Protein AF-A0A9P0YIF4-F1 (afdb_monomer_lite)

Radius of gyration: 17.79 Å; chains: 1; bounding box: 38×38×48 Å

Structure (mmCIF, N/CA/C/O backbone):
data_AF-A0A9P0YIF4-F1
#
_entry.id   AF-A0A9P0YIF4-F1
#
loop_
_atom_site.group_PDB
_atom_site.id
_atom_site.type_symbol
_atom_site.label_atom_id
_atom_site.label_alt_id
_atom_site.label_comp_id
_atom_site.label_asym_id
_atom_site.label_entity_id
_atom_site.label_seq_id
_atom_site.pdbx_PDB_ins_code
_atom_site.Cartn_x
_atom_site.Cartn_y
_atom_site.Cartn_z
_atom_site.occupancy
_atom_site.B_iso_or_equiv
_atom_site.auth_seq_id
_atom_site.auth_comp_id
_atom_site.auth_asym_id
_atom_site.auth_atom_id
_atom_site.pdbx_PDB_model_num
ATOM 1 N N . MET A 1 1 ? 0.695 -8.459 -11.689 1.00 65.44 1 MET A N 1
ATOM 2 C CA . MET A 1 1 ? 0.126 -9.365 -10.667 1.00 65.44 1 MET A CA 1
ATOM 3 C C . MET A 1 1 ? 1.164 -9.887 -9.681 1.00 65.44 1 MET A C 1
ATOM 5 O O . MET A 1 1 ? 1.145 -9.420 -8.553 1.00 65.44 1 MET A O 1
ATOM 9 N N . LEU A 1 2 ? 2.102 -10.768 -10.066 1.00 83.00 2 LEU A N 1
ATOM 10 C CA . LEU A 1 2 ? 3.060 -11.378 -9.119 1.00 83.00 2 LEU A CA 1
ATOM 11 C C . LEU A 1 2 ? 3.872 -10.346 -8.312 1.00 83.00 2 LEU A C 1
ATOM 13 O O . LEU A 1 2 ? 3.815 -10.354 -7.087 1.00 83.00 2 LEU A O 1
ATOM 17 N N . LEU A 1 3 ? 4.559 -9.416 -8.987 1.00 88.25 3 LEU A N 1
ATOM 18 C CA . LEU A 1 3 ? 5.366 -8.374 -8.331 1.00 88.25 3 LEU A CA 1
ATOM 19 C C . LEU A 1 3 ? 4.529 -7.483 -7.401 1.00 88.25 3 LEU A C 1
ATOM 21 O O . LEU A 1 3 ? 4.950 -7.163 -6.295 1.00 88.25 3 LEU A O 1
ATOM 25 N N . TYR A 1 4 ? 3.314 -7.129 -7.824 1.00 87.06 4 TYR A N 1
ATOM 26 C CA . TYR A 1 4 ? 2.389 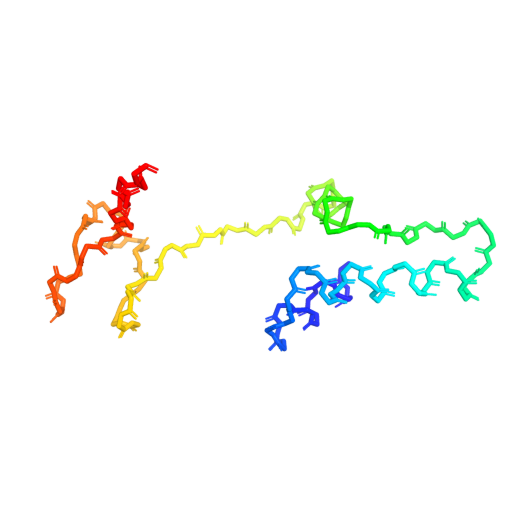-6.328 -7.020 1.00 87.06 4 TYR A CA 1
ATOM 27 C C . TYR A 1 4 ? 1.937 -7.072 -5.752 1.00 87.06 4 TYR A C 1
ATOM 29 O O . TYR A 1 4 ? 1.852 -6.487 -4.673 1.00 87.06 4 TYR A O 1
ATOM 37 N N . ASN A 1 5 ? 1.715 -8.384 -5.859 1.00 85.69 5 ASN A N 1
ATOM 38 C CA . ASN A 1 5 ? 1.379 -9.232 -4.718 1.00 85.69 5 ASN A CA 1
ATOM 39 C C . ASN A 1 5 ? 2.565 -9.389 -3.757 1.00 85.69 5 ASN A C 1
ATOM 41 O O . ASN A 1 5 ? 2.369 -9.336 -2.546 1.00 85.69 5 ASN A O 1
ATOM 45 N N . ILE A 1 6 ? 3.788 -9.541 -4.279 1.00 90.12 6 ILE A N 1
ATOM 46 C CA . ILE A 1 6 ? 5.027 -9.580 -3.481 1.00 90.12 6 ILE A CA 1
ATOM 47 C C . ILE A 1 6 ? 5.176 -8.276 -2.694 1.00 90.12 6 ILE A C 1
ATOM 49 O O . ILE A 1 6 ? 5.362 -8.319 -1.480 1.00 90.12 6 ILE A O 1
ATOM 53 N N . LYS A 1 7 ? 4.990 -7.124 -3.353 1.00 89.94 7 LYS A N 1
ATOM 54 C CA . LYS A 1 7 ? 5.012 -5.813 -2.692 1.00 89.94 7 LYS A CA 1
ATOM 55 C C . LYS A 1 7 ? 4.080 -5.778 -1.478 1.00 89.94 7 LYS A C 1
ATOM 57 O O . LYS A 1 7 ? 4.499 -5.362 -0.403 1.00 89.94 7 LYS A O 1
ATOM 62 N N . GLY A 1 8 ? 2.828 -6.208 -1.654 1.00 87.38 8 GLY A N 1
ATOM 63 C CA . GLY A 1 8 ? 1.839 -6.245 -0.576 1.00 87.38 8 GLY A CA 1
ATOM 64 C C . GLY A 1 8 ? 2.228 -7.202 0.552 1.00 87.38 8 GLY A C 1
ATOM 65 O O . GLY A 1 8 ? 2.221 -6.806 1.713 1.00 87.38 8 GLY A O 1
ATOM 66 N N . LYS A 1 9 ? 2.625 -8.435 0.212 1.00 88.94 9 LYS A N 1
ATOM 67 C CA . LYS A 1 9 ? 3.003 -9.474 1.186 1.00 88.94 9 LYS A CA 1
ATOM 68 C C . LYS A 1 9 ? 4.224 -9.111 2.028 1.00 88.94 9 LYS A C 1
ATOM 70 O O . LYS A 1 9 ? 4.286 -9.498 3.187 1.00 88.94 9 LYS A O 1
ATOM 75 N N . HIS A 1 10 ? 5.179 -8.387 1.451 1.00 90.75 10 HIS A N 1
ATOM 76 C CA . HIS A 1 10 ? 6.434 -8.033 2.117 1.00 90.75 10 HIS A CA 1
ATOM 77 C C . HIS A 1 10 ? 6.483 -6.576 2.592 1.00 90.75 10 HIS A C 1
ATOM 79 O O . HIS A 1 10 ? 7.544 -6.100 2.985 1.00 90.75 10 HIS A O 1
ATOM 85 N N . GLY A 1 11 ? 5.356 -5.856 2.553 1.00 88.44 11 GLY A N 1
ATOM 86 C CA . GLY A 1 11 ? 5.260 -4.501 3.103 1.00 88.44 11 GLY A CA 1
ATOM 87 C C . GLY A 1 11 ? 6.151 -3.474 2.401 1.00 88.44 11 GLY A C 1
ATOM 88 O O . GLY A 1 11 ? 6.575 -2.498 3.014 1.00 88.44 11 GLY A O 1
ATOM 89 N N . TRP A 1 12 ? 6.462 -3.677 1.122 1.00 92.50 12 TRP A N 1
ATOM 90 C CA . TRP A 1 12 ? 7.341 -2.764 0.402 1.00 92.50 12 TRP A CA 1
ATOM 91 C C . TRP A 1 12 ? 6.696 -1.390 0.218 1.00 92.50 12 TRP A C 1
ATOM 93 O O . TRP A 1 12 ? 5.522 -1.270 -0.172 1.00 92.50 12 TRP A O 1
ATOM 103 N N . SER A 1 13 ? 7.498 -0.348 0.442 1.00 92.62 13 SER A N 1
ATOM 104 C CA . SER A 1 13 ? 7.082 1.033 0.218 1.00 92.62 13 SER A CA 1
ATOM 105 C C . SER A 1 13 ? 6.758 1.275 -1.260 1.00 92.62 13 SER A C 1
ATOM 107 O O . SER A 1 13 ? 7.322 0.644 -2.158 1.00 92.62 13 SER A O 1
ATOM 109 N N . ASP A 1 14 ? 5.829 2.196 -1.531 1.00 90.94 14 ASP A N 1
ATOM 110 C CA . ASP A 1 14 ? 5.473 2.567 -2.909 1.00 90.94 14 ASP A CA 1
ATOM 111 C C . ASP A 1 14 ? 6.696 3.133 -3.661 1.00 90.94 14 ASP A C 1
ATOM 113 O O . ASP A 1 14 ? 6.879 2.832 -4.841 1.00 90.94 14 ASP A O 1
ATOM 117 N N . GLN A 1 15 ? 7.570 3.876 -2.970 1.00 93.44 15 GLN A N 1
ATOM 118 C CA . GLN A 1 15 ? 8.814 4.412 -3.533 1.00 93.44 15 GLN A CA 1
ATOM 119 C C . GLN A 1 15 ? 9.816 3.302 -3.872 1.00 93.44 15 GLN A C 1
ATOM 121 O O . GLN A 1 15 ? 10.312 3.252 -4.994 1.00 93.44 15 GLN A O 1
ATOM 126 N N . GLY A 1 16 ? 10.075 2.379 -2.938 1.00 94.19 16 GLY A N 1
ATOM 127 C CA . GLY A 1 16 ? 11.020 1.283 -3.159 1.00 94.19 16 GLY A CA 1
ATOM 128 C C . GLY A 1 16 ? 10.572 0.348 -4.282 1.00 94.19 16 GLY A C 1
ATOM 129 O O . GLY A 1 16 ? 11.376 -0.053 -5.119 1.00 94.19 16 GLY A O 1
ATOM 130 N N . PHE A 1 17 ? 9.272 0.058 -4.364 1.00 93.38 17 PHE A N 1
ATOM 131 C CA . PHE A 1 17 ? 8.744 -0.741 -5.467 1.00 93.38 17 PHE A CA 1
ATOM 132 C C . PHE A 1 17 ? 8.810 -0.015 -6.813 1.00 93.38 17 PHE A C 1
ATOM 134 O O . PHE A 1 17 ? 9.077 -0.657 -7.821 1.00 93.38 17 PHE A O 1
ATOM 141 N N . THR A 1 18 ? 8.600 1.304 -6.841 1.00 94.06 18 THR A N 1
ATOM 142 C CA . THR A 1 18 ? 8.753 2.095 -8.074 1.00 94.06 18 THR A CA 1
ATOM 143 C C . THR A 1 18 ? 10.195 2.039 -8.581 1.00 94.06 18 THR A C 1
ATOM 145 O O . THR A 1 18 ? 10.406 1.699 -9.739 1.00 94.06 18 THR A O 1
ATOM 148 N N . ALA A 1 19 ? 11.185 2.225 -7.703 1.00 94.56 19 ALA A N 1
ATOM 149 C CA . ALA A 1 19 ? 12.596 2.099 -8.077 1.00 94.56 19 ALA A CA 1
ATOM 150 C C . ALA A 1 19 ? 12.942 0.698 -8.626 1.00 94.56 19 ALA A C 1
ATOM 152 O O . ALA A 1 19 ? 13.692 0.570 -9.592 1.00 94.56 19 ALA A O 1
ATOM 153 N N . LEU A 1 20 ? 12.363 -0.367 -8.054 1.00 93.75 20 LEU A N 1
ATOM 154 C CA . LEU A 1 20 ? 12.527 -1.720 -8.594 1.00 93.75 20 LEU A CA 1
ATOM 155 C C . LEU A 1 20 ? 11.917 -1.860 -9.994 1.00 93.75 20 LEU A C 1
ATOM 157 O O . LEU A 1 20 ? 12.530 -2.470 -10.867 1.00 93.75 20 LEU A O 1
ATOM 161 N N . LEU A 1 21 ? 10.705 -1.344 -10.202 1.00 93.75 21 LEU A N 1
ATOM 162 C CA . LEU A 1 21 ? 10.028 -1.400 -11.497 1.00 93.75 21 LEU A CA 1
ATOM 163 C C . LEU A 1 21 ? 10.833 -0.685 -12.590 1.00 93.75 21 LEU A C 1
ATOM 165 O O . LEU A 1 21 ? 10.981 -1.219 -13.688 1.00 93.75 21 LEU A O 1
ATOM 169 N N . GLU A 1 22 ? 11.409 0.473 -12.271 1.00 93.62 22 GLU A N 1
ATOM 170 C CA . GLU A 1 22 ? 12.313 1.206 -13.162 1.00 93.62 22 GLU A CA 1
ATOM 171 C C . GLU A 1 22 ? 13.574 0.394 -13.484 1.00 93.62 22 GLU A C 1
ATOM 173 O O . GLU A 1 22 ? 13.932 0.246 -14.653 1.00 93.62 22 GLU A O 1
ATOM 178 N N . ALA A 1 23 ? 14.215 -0.200 -12.471 1.00 94.31 23 ALA A N 1
ATOM 179 C CA . ALA A 1 23 ? 15.387 -1.051 -12.674 1.00 94.31 23 ALA A CA 1
ATOM 180 C C . ALA A 1 23 ? 15.071 -2.259 -13.572 1.00 94.31 23 ALA A C 1
ATOM 182 O O . ALA A 1 23 ? 15.807 -2.540 -14.517 1.00 94.31 23 ALA A O 1
ATOM 183 N N . LEU A 1 24 ? 13.947 -2.942 -13.331 1.00 93.31 24 LEU A N 1
ATOM 184 C CA . LEU A 1 24 ? 13.500 -4.064 -14.160 1.00 93.31 24 LEU A 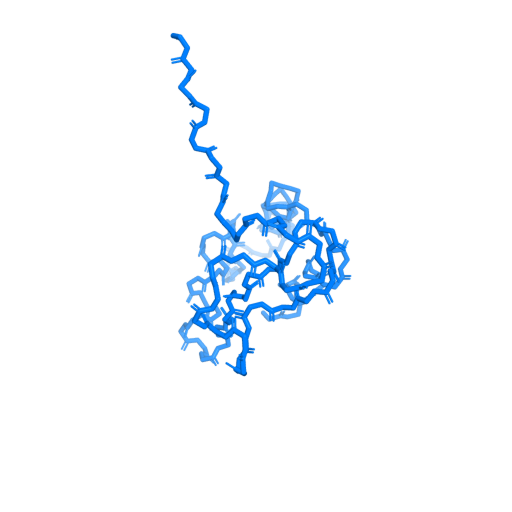CA 1
ATOM 185 C C . LEU A 1 24 ? 13.198 -3.625 -15.595 1.00 93.31 24 LEU A C 1
ATOM 187 O O . LEU A 1 24 ? 13.591 -4.317 -16.531 1.00 93.31 24 LEU A O 1
ATOM 191 N N . SER A 1 25 ? 12.561 -2.467 -15.778 1.00 92.00 25 SER A N 1
ATOM 192 C CA . SER A 1 25 ? 12.294 -1.916 -17.109 1.00 92.00 25 SER A CA 1
ATOM 193 C C . SER A 1 25 ? 13.572 -1.652 -17.909 1.00 92.00 25 SER A C 1
ATOM 195 O O . SER A 1 25 ? 13.502 -1.698 -19.134 1.00 92.00 25 SER A O 1
ATOM 197 N N . ASN A 1 26 ? 14.692 -1.349 -17.246 1.00 91.56 26 ASN A N 1
ATOM 198 C CA . ASN A 1 26 ? 15.978 -1.090 -17.899 1.00 91.56 26 ASN A CA 1
ATOM 199 C C . ASN A 1 26 ? 16.761 -2.373 -18.219 1.00 91.56 26 ASN A C 1
ATOM 201 O O . ASN A 1 26 ? 17.574 -2.374 -19.137 1.00 91.56 26 ASN A O 1
ATOM 205 N N . ILE A 1 27 ? 16.551 -3.448 -17.451 1.00 95.19 27 ILE A N 1
ATOM 206 C CA . ILE A 1 27 ? 17.240 -4.737 -17.645 1.00 95.19 27 ILE A CA 1
ATOM 207 C C . ILE A 1 27 ? 16.531 -5.590 -18.707 1.00 95.19 27 ILE A C 1
ATOM 209 O O . ILE A 1 27 ? 17.168 -6.382 -19.401 1.00 95.19 27 ILE A O 1
ATOM 213 N N . LEU A 1 28 ? 15.209 -5.461 -18.820 1.00 94.00 28 LEU A N 1
ATOM 214 C CA . LEU A 1 28 ? 14.408 -6.198 -19.793 1.00 94.00 28 LEU A CA 1
ATOM 215 C C . LEU A 1 28 ? 14.543 -5.624 -21.219 1.00 94.00 28 LEU A C 1
ATOM 217 O O . LEU A 1 28 ? 14.925 -4.465 -21.384 1.00 94.00 28 LEU A O 1
ATOM 221 N N . PRO A 1 29 ? 14.189 -6.406 -22.260 1.00 95.44 29 PRO A N 1
ATOM 222 C CA . PRO A 1 29 ? 14.160 -5.936 -23.647 1.00 95.44 29 PRO A CA 1
ATOM 223 C C . PRO A 1 29 ? 13.339 -4.653 -23.827 1.00 95.44 29 PRO A C 1
ATOM 225 O O . PRO A 1 29 ? 12.366 -4.433 -23.109 1.00 95.44 29 PRO A O 1
ATOM 228 N N . ALA A 1 30 ? 13.705 -3.809 -24.795 1.00 88.44 30 ALA A N 1
ATOM 229 C CA . ALA A 1 30 ? 13.100 -2.484 -24.983 1.00 88.44 30 ALA A CA 1
ATOM 230 C C . ALA A 1 30 ? 11.578 -2.502 -25.242 1.00 88.44 30 ALA A C 1
ATOM 232 O O . ALA A 1 30 ? 10.899 -1.513 -24.978 1.00 88.44 30 ALA A O 1
ATOM 233 N N . ASP A 1 31 ? 11.042 -3.620 -25.726 1.00 89.81 31 ASP A N 1
ATOM 234 C CA . ASP A 1 31 ? 9.629 -3.862 -26.028 1.00 89.81 31 ASP A CA 1
ATOM 235 C C . ASP A 1 31 ? 8.840 -4.482 -24.855 1.00 89.81 31 ASP A C 1
ATOM 237 O O . ASP A 1 31 ? 7.727 -4.985 -25.030 1.00 89.81 31 ASP A O 1
ATOM 241 N N . ASN A 1 32 ? 9.388 -4.448 -23.636 1.00 90.31 32 ASN A N 1
ATOM 242 C CA . ASN A 1 32 ? 8.698 -4.963 -22.458 1.00 90.31 32 ASN A CA 1
ATOM 243 C C . ASN A 1 32 ? 7.496 -4.092 -22.035 1.00 90.31 32 ASN A C 1
ATOM 245 O O . ASN A 1 32 ? 7.491 -2.872 -22.171 1.00 90.31 32 ASN A O 1
ATOM 249 N N . ASN A 1 33 ? 6.485 -4.737 -21.446 1.00 87.81 33 ASN A N 1
ATOM 250 C CA . ASN A 1 33 ? 5.257 -4.095 -20.956 1.00 87.81 33 ASN A CA 1
ATOM 251 C C . ASN A 1 33 ? 5.219 -3.975 -19.422 1.00 87.81 33 ASN A C 1
ATOM 253 O O . ASN A 1 33 ? 4.139 -3.989 -18.820 1.00 87.81 33 ASN A O 1
ATOM 257 N N . ILE A 1 34 ? 6.381 -3.933 -18.756 1.00 91.12 34 ILE A N 1
ATOM 258 C CA . ILE A 1 34 ? 6.404 -3.738 -17.306 1.00 91.12 34 ILE A CA 1
ATOM 259 C C . ILE A 1 34 ? 5.993 -2.292 -16.982 1.00 91.12 34 ILE A C 1
ATOM 261 O O . ILE A 1 34 ? 6.479 -1.355 -17.616 1.00 91.12 34 ILE A O 1
ATOM 265 N N . PRO A 1 35 ? 5.108 -2.083 -15.990 1.00 91.50 35 PRO A N 1
ATOM 266 C CA . PRO A 1 35 ? 4.823 -0.741 -15.503 1.00 91.50 35 PRO A CA 1
ATOM 267 C C . PRO A 1 35 ? 6.085 -0.152 -14.879 1.00 91.50 35 PRO A C 1
ATOM 269 O O . PRO A 1 35 ? 6.765 -0.845 -14.129 1.00 91.50 35 PRO A O 1
ATOM 272 N N . LYS A 1 36 ? 6.357 1.128 -15.123 1.00 90.31 36 LYS A N 1
ATOM 273 C CA . LYS A 1 36 ? 7.502 1.843 -14.539 1.00 90.31 36 LYS A CA 1
ATOM 274 C C . LYS A 1 36 ? 7.145 2.493 -13.211 1.00 90.31 36 LYS A C 1
ATOM 276 O O . LYS A 1 36 ? 8.013 2.752 -12.392 1.00 90.31 36 LYS A O 1
ATOM 281 N N . THR A 1 37 ? 5.854 2.721 -12.967 1.00 89.69 37 THR A N 1
ATOM 282 C CA . THR A 1 37 ? 5.377 3.370 -11.741 1.00 89.69 37 THR A CA 1
ATOM 283 C C . THR A 1 37 ? 4.345 2.540 -10.987 1.00 89.69 37 THR A C 1
ATOM 285 O O . THR A 1 37 ? 3.613 1.719 -11.546 1.00 89.69 37 THR A O 1
ATOM 288 N N . MET A 1 38 ? 4.206 2.825 -9.689 1.00 89.38 38 MET A N 1
ATOM 289 C CA . MET A 1 38 ? 3.114 2.285 -8.872 1.00 89.38 38 MET A CA 1
ATOM 290 C C . MET A 1 38 ? 1.719 2.640 -9.400 1.00 89.38 38 MET A C 1
ATOM 292 O O . MET A 1 38 ? 0.774 1.872 -9.208 1.00 89.38 38 MET A O 1
ATOM 296 N N . TYR A 1 39 ? 1.572 3.803 -10.035 1.00 88.81 39 TYR A N 1
ATOM 297 C CA . TYR A 1 39 ? 0.306 4.231 -10.620 1.00 88.81 39 TYR A CA 1
ATOM 298 C C . TYR A 1 39 ? -0.061 3.374 -11.836 1.00 88.81 39 TYR A C 1
ATOM 300 O O . TYR A 1 39 ? -1.167 2.834 -11.896 1.00 88.81 39 TYR A O 1
ATOM 308 N N . GLU A 1 40 ? 0.880 3.182 -12.761 1.00 90.56 40 GLU A N 1
ATOM 309 C CA . GLU A 1 40 ? 0.697 2.307 -13.924 1.00 90.56 40 GLU A CA 1
ATOM 310 C C . GLU A 1 40 ? 0.418 0.868 -13.496 1.00 90.56 40 GLU A C 1
ATOM 312 O O . GLU A 1 40 ? -0.528 0.252 -13.988 1.00 90.56 40 GLU A O 1
ATOM 317 N N . ALA A 1 41 ? 1.167 0.360 -12.512 1.00 90.12 41 ALA A N 1
ATOM 318 C CA . ALA A 1 41 ? 0.933 -0.965 -11.954 1.00 90.12 41 ALA A CA 1
ATOM 319 C C . ALA A 1 41 ? -0.503 -1.100 -11.417 1.00 90.12 41 ALA A C 1
ATOM 321 O O . ALA A 1 41 ? -1.196 -2.057 -11.759 1.00 90.12 41 ALA A O 1
ATOM 322 N N . LYS A 1 42 ? -0.996 -0.118 -10.645 1.00 88.19 42 LYS A N 1
ATOM 323 C CA . LYS A 1 42 ? -2.390 -0.088 -10.159 1.00 88.19 42 LYS A CA 1
ATOM 324 C C . LYS A 1 42 ? -3.407 -0.023 -11.303 1.00 88.19 42 LYS A C 1
ATOM 326 O O . LYS A 1 42 ? -4.426 -0.708 -11.240 1.00 88.19 42 LYS A O 1
ATOM 331 N N . LYS A 1 43 ? -3.142 0.766 -12.350 1.00 89.31 43 LYS A N 1
ATOM 332 C CA . LYS A 1 43 ? -4.018 0.869 -13.528 1.00 89.31 43 LYS A CA 1
ATOM 333 C C . LYS A 1 43 ? -4.142 -0.476 -14.243 1.00 89.31 43 LYS A C 1
ATOM 335 O O . LYS A 1 43 ? -5.258 -0.889 -14.543 1.00 89.31 43 LYS A O 1
ATOM 340 N N . ILE A 1 44 ? -3.027 -1.179 -14.446 1.00 89.69 44 ILE A N 1
ATOM 341 C CA . ILE A 1 44 ? -3.012 -2.522 -15.044 1.00 89.69 44 ILE A CA 1
ATOM 342 C C . ILE A 1 44 ? -3.795 -3.506 -14.170 1.00 89.69 44 ILE A C 1
ATOM 344 O O . ILE A 1 44 ? -4.644 -4.228 -14.683 1.00 89.69 44 ILE A O 1
ATOM 348 N N . MET A 1 45 ? -3.573 -3.504 -12.850 1.00 88.62 45 MET A N 1
ATOM 349 C CA . MET A 1 45 ? -4.327 -4.363 -11.927 1.00 88.62 45 MET A CA 1
ATOM 350 C C . MET A 1 45 ? -5.838 -4.117 -12.039 1.00 88.62 45 MET A C 1
ATOM 352 O O . MET A 1 45 ? -6.599 -5.072 -12.137 1.00 88.62 45 MET A O 1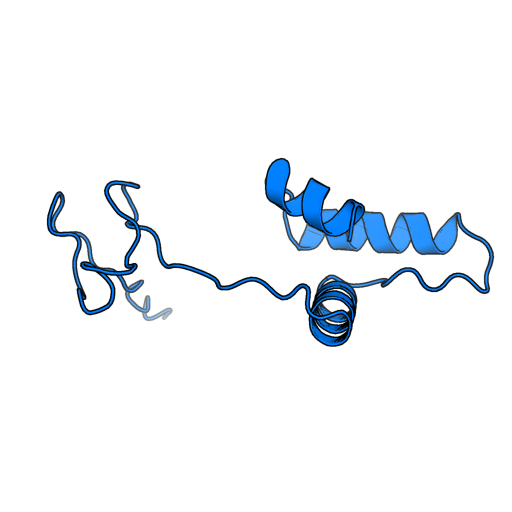
ATOM 356 N N . LYS A 1 46 ? -6.268 -2.850 -12.127 1.00 88.44 46 LYS A N 1
ATOM 357 C CA . LYS A 1 46 ? -7.680 -2.492 -12.318 1.00 88.44 46 LYS A CA 1
ATOM 358 C C . LYS A 1 46 ? -8.243 -2.989 -13.654 1.00 88.44 46 LYS A C 1
ATOM 360 O O . LYS A 1 46 ? -9.325 -3.564 -13.666 1.00 88.44 46 LYS A O 1
ATOM 365 N N . VAL A 1 47 ? -7.525 -2.787 -14.764 1.00 89.38 47 VAL A N 1
ATOM 366 C CA . VAL A 1 47 ? -7.949 -3.257 -16.102 1.00 89.38 47 VAL A CA 1
ATOM 367 C C . VAL A 1 47 ? -8.109 -4.775 -16.133 1.00 89.38 47 VAL A C 1
ATOM 369 O O . VAL A 1 47 ? -9.024 -5.284 -16.769 1.00 89.38 47 VAL A O 1
ATOM 372 N N . LEU A 1 48 ? -7.251 -5.493 -15.411 1.00 88.94 48 LEU A N 1
ATOM 373 C CA . LEU A 1 48 ? -7.298 -6.948 -15.330 1.00 88.94 48 LEU A CA 1
ATOM 374 C C . LEU A 1 48 ? -8.300 -7.482 -14.281 1.00 88.94 48 LEU A C 1
ATOM 376 O O . LEU A 1 48 ? -8.324 -8.685 -14.041 1.00 88.94 48 LEU A O 1
ATOM 380 N N . GLY A 1 49 ? -9.103 -6.623 -13.639 1.00 86.81 49 GLY A N 1
ATOM 381 C CA . GLY A 1 49 ? -10.093 -7.036 -12.630 1.00 86.81 49 GLY A CA 1
ATOM 382 C C . GLY A 1 49 ? -9.491 -7.476 -11.292 1.00 86.81 49 GLY A C 1
ATOM 383 O O . GLY A 1 49 ? -10.114 -8.212 -10.536 1.00 86.81 49 GLY A O 1
ATOM 384 N N . LEU A 1 50 ? -8.263 -7.051 -11.009 1.00 86.38 50 LEU A N 1
ATOM 385 C CA . LEU A 1 50 ? -7.472 -7.440 -9.840 1.00 86.38 50 LEU A CA 1
ATOM 386 C C . LEU A 1 50 ? -7.239 -6.233 -8.937 1.00 86.38 50 LEU A C 1
ATOM 388 O O . LEU A 1 50 ? -6.156 -6.036 -8.377 1.00 86.38 50 LEU A O 1
ATOM 392 N N . ASP A 1 51 ? -8.244 -5.366 -8.863 1.00 81.50 51 ASP A N 1
ATOM 393 C CA . ASP A 1 51 ? -8.218 -4.280 -7.907 1.00 81.50 51 ASP A CA 1
ATOM 394 C C . ASP A 1 51 ? -8.277 -4.826 -6.473 1.00 81.50 51 ASP A C 1
ATOM 396 O O . ASP A 1 51 ? -8.455 -6.018 -6.217 1.00 81.50 51 ASP A O 1
ATOM 400 N N . TYR A 1 52 ? -8.014 -3.945 -5.520 1.00 80.25 52 TYR A N 1
ATOM 401 C CA . TYR A 1 52 ? -8.061 -4.300 -4.116 1.00 80.25 52 TYR A CA 1
ATOM 402 C C . TYR A 1 52 ? -8.825 -3.225 -3.367 1.00 80.25 52 TYR A C 1
ATOM 404 O O . TYR A 1 52 ? -8.589 -2.023 -3.532 1.00 80.25 52 TYR A O 1
ATOM 412 N N . GLN A 1 53 ? -9.722 -3.673 -2.498 1.00 82.75 53 GLN A N 1
ATOM 413 C CA . GLN A 1 53 ? -10.430 -2.792 -1.595 1.00 82.75 53 GLN A CA 1
ATOM 414 C C . GLN A 1 53 ? -9.526 -2.466 -0.406 1.00 82.75 53 GLN A C 1
ATOM 416 O O . GLN A 1 53 ? -9.071 -3.349 0.322 1.00 82.75 53 GLN A O 1
ATOM 421 N N . LYS A 1 54 ? -9.259 -1.175 -0.198 1.00 85.31 54 LYS A N 1
ATOM 422 C CA . LYS A 1 54 ? -8.601 -0.711 1.024 1.00 85.31 54 LYS A CA 1
ATOM 423 C C . LYS A 1 54 ? -9.627 -0.682 2.148 1.00 85.31 54 LYS A C 1
ATOM 425 O O . LYS A 1 54 ? -10.631 0.017 2.047 1.00 85.31 54 LYS A O 1
ATOM 430 N N . ILE A 1 55 ? -9.349 -1.424 3.210 1.00 92.12 55 ILE A N 1
ATOM 431 C CA . ILE A 1 55 ? -10.145 -1.433 4.434 1.00 92.12 55 ILE A CA 1
ATOM 432 C C . ILE A 1 55 ? -9.392 -0.614 5.480 1.00 92.12 55 ILE A C 1
ATOM 434 O O . ILE A 1 55 ? -8.182 -0.777 5.636 1.00 92.12 55 ILE A O 1
ATOM 438 N N . HIS A 1 56 ? -10.088 0.279 6.182 1.00 93.62 56 HIS A N 1
ATOM 439 C CA . HIS A 1 56 ? -9.478 1.020 7.281 1.00 93.62 56 HIS A CA 1
ATOM 440 C C . HIS A 1 56 ? -9.240 0.082 8.466 1.00 93.62 56 HIS A C 1
ATOM 442 O O . HIS A 1 56 ? -10.136 -0.662 8.867 1.00 93.62 56 HIS A O 1
ATOM 448 N N . ALA A 1 57 ? -8.040 0.139 9.032 1.00 94.81 57 ALA A N 1
ATOM 449 C CA . ALA A 1 57 ? -7.696 -0.537 10.272 1.00 94.81 57 ALA A CA 1
ATOM 450 C C . ALA A 1 57 ? -7.685 0.477 11.418 1.00 94.81 57 ALA A C 1
ATOM 452 O O . ALA A 1 57 ? -7.329 1.642 11.220 1.00 94.81 57 ALA A O 1
ATOM 453 N N . CYS A 1 58 ? -8.074 0.031 12.610 1.00 94.94 58 CYS A N 1
ATOM 454 C CA . CYS A 1 58 ? -7.813 0.773 13.836 1.00 94.94 58 CYS A CA 1
ATOM 455 C C . CYS A 1 58 ? -6.305 1.034 13.973 1.00 94.94 58 CYS A C 1
ATOM 457 O O . CYS A 1 58 ? -5.500 0.164 13.659 1.00 94.94 58 CYS A O 1
ATOM 459 N N . ARG A 1 59 ? -5.914 2.202 14.493 1.00 93.00 59 ARG A N 1
ATOM 460 C CA . ARG A 1 59 ? -4.501 2.545 14.720 1.00 93.00 59 ARG A CA 1
ATOM 461 C C . ARG A 1 59 ? -3.776 1.559 15.644 1.00 93.00 59 ARG A C 1
ATOM 463 O O . ARG A 1 59 ? -2.583 1.347 15.476 1.00 93.00 59 ARG A O 1
ATOM 470 N N . ASN A 1 60 ? -4.509 0.981 16.594 1.00 94.81 60 ASN A N 1
ATOM 471 C CA . ASN A 1 60 ? -4.021 -0.031 17.532 1.00 94.81 60 ASN A CA 1
ATOM 472 C C . ASN A 1 60 ? -4.347 -1.463 17.063 1.00 94.81 60 ASN A C 1
ATOM 474 O O . ASN A 1 60 ? -4.407 -2.375 17.883 1.00 94.81 60 ASN A O 1
ATOM 478 N N . ASP A 1 61 ? -4.662 -1.644 15.775 1.00 93.69 61 ASP A N 1
ATOM 479 C CA . ASP A 1 61 ? -4.955 -2.927 15.122 1.00 93.69 61 ASP A CA 1
ATOM 480 C C . ASP A 1 61 ? -6.053 -3.783 15.790 1.00 93.69 61 ASP A C 1
ATOM 482 O O . ASP A 1 61 ? -6.156 -4.983 15.547 1.00 93.69 61 ASP A O 1
ATOM 486 N N . CYS A 1 62 ? -6.928 -3.183 16.608 1.00 96.12 62 CYS A N 1
ATOM 487 C CA . CYS A 1 62 ? -7.963 -3.933 17.331 1.00 96.12 62 CYS A CA 1
ATOM 488 C C . CYS A 1 62 ? -9.036 -4.516 16.401 1.00 96.12 62 CYS A C 1
ATOM 490 O O . CYS A 1 62 ? -9.532 -5.615 16.631 1.00 96.12 62 CYS A O 1
ATOM 492 N N . ILE A 1 63 ? -9.426 -3.749 15.377 1.00 95.50 63 ILE A N 1
ATOM 493 C CA . ILE A 1 63 ? -10.454 -4.122 14.405 1.00 95.50 63 ILE A CA 1
ATOM 494 C C . ILE A 1 63 ? -10.122 -3.583 13.012 1.00 95.50 63 ILE A C 1
ATOM 496 O O . ILE A 1 63 ? -9.401 -2.594 12.851 1.00 95.50 63 ILE A O 1
ATOM 500 N N . LEU A 1 64 ? -10.748 -4.195 12.010 1.00 96.56 64 LEU A N 1
ATOM 501 C CA . LEU A 1 64 ? -10.946 -3.605 10.692 1.00 96.56 64 LEU A CA 1
ATOM 502 C C . LEU A 1 64 ? -12.345 -2.977 10.637 1.00 96.56 64 LEU A C 1
ATOM 504 O O . LEU A 1 64 ? -13.323 -3.629 11.005 1.00 96.56 64 LEU A O 1
ATOM 508 N N . PHE A 1 65 ? -12.455 -1.745 10.139 1.00 96.00 65 PHE A N 1
ATOM 509 C CA . PHE A 1 65 ? -13.733 -1.058 9.908 1.00 96.00 65 PHE A CA 1
ATOM 510 C C . PHE A 1 65 ? -14.428 -1.644 8.670 1.00 96.00 65 PHE A C 1
ATOM 512 O O . PHE A 1 65 ? -14.438 -1.061 7.584 1.00 96.00 65 PHE A O 1
ATOM 519 N N . HIS A 1 66 ? -14.936 -2.866 8.823 1.00 95.44 66 HIS A N 1
ATOM 520 C CA . HIS A 1 66 ? -15.504 -3.691 7.762 1.00 95.44 66 HIS A CA 1
ATOM 521 C C . HIS A 1 66 ? -16.693 -4.513 8.279 1.00 95.44 66 HIS A C 1
ATOM 523 O O . HIS A 1 66 ? -16.760 -4.835 9.467 1.00 95.44 66 HIS A O 1
ATOM 529 N N . LYS A 1 67 ? -17.622 -4.881 7.381 1.00 94.50 67 LYS A N 1
ATOM 530 C CA . LYS A 1 67 ? -18.871 -5.602 7.700 1.00 94.50 67 LYS A CA 1
ATOM 531 C C . LYS A 1 67 ? -19.613 -4.929 8.863 1.00 94.50 67 LYS A C 1
ATOM 533 O O . LYS A 1 67 ? -19.955 -3.766 8.757 1.00 94.50 67 LYS A O 1
ATOM 538 N N . GLN A 1 68 ? -19.792 -5.618 9.986 1.00 95.50 68 GLN A N 1
ATOM 539 C CA . GLN A 1 68 ? -20.470 -5.116 11.188 1.00 95.50 68 GLN A CA 1
ATOM 540 C C . GLN A 1 68 ? -19.840 -3.850 11.807 1.00 95.50 68 GLN A C 1
ATOM 542 O O . GLN A 1 68 ? -20.462 -3.207 12.643 1.00 95.50 68 GLN A O 1
ATOM 547 N N . HIS A 1 69 ? -18.609 -3.500 11.422 1.00 95.44 69 HIS A N 1
ATOM 548 C CA . HIS A 1 69 ? -17.902 -2.301 11.878 1.00 95.44 69 HIS A CA 1
ATOM 549 C C . HIS A 1 69 ? -17.740 -1.245 10.768 1.00 95.44 69 HIS A C 1
ATOM 551 O O . HIS A 1 69 ? -16.957 -0.311 10.935 1.00 95.44 69 HIS A O 1
ATOM 557 N N . SER A 1 70 ? -18.420 -1.394 9.620 1.00 94.81 70 SER A N 1
ATOM 558 C CA . SER A 1 70 ? -18.254 -0.506 8.455 1.00 94.81 70 SER A CA 1
ATOM 559 C C . SER A 1 70 ? -18.645 0.940 8.730 1.00 94.81 70 SER A C 1
ATOM 561 O O . SER A 1 70 ? -18.019 1.843 8.174 1.00 94.81 70 SER A O 1
ATOM 563 N N . ASP A 1 71 ? -19.639 1.139 9.592 1.00 96.31 71 ASP A N 1
ATOM 564 C CA . ASP A 1 71 ? -20.262 2.441 9.847 1.00 96.31 71 ASP A CA 1
ATOM 565 C C . ASP A 1 71 ? -19.741 3.078 11.145 1.00 96.31 71 ASP A C 1
ATOM 567 O O . ASP A 1 71 ? -20.195 4.142 11.554 1.00 96.31 71 ASP A O 1
ATOM 571 N N . LEU A 1 72 ? -18.779 2.426 11.810 1.00 96.56 72 LEU A N 1
ATOM 572 C CA . LEU A 1 72 ? -18.155 2.964 13.010 1.00 96.56 72 LEU A CA 1
ATOM 573 C C . LEU A 1 72 ? -17.137 4.050 12.649 1.00 96.56 72 LEU A C 1
ATOM 575 O O . LEU A 1 72 ? -16.303 3.890 11.750 1.00 96.56 72 LEU A O 1
ATOM 579 N N . GLU A 1 73 ? -17.194 5.129 13.421 1.00 96.31 73 GLU A N 1
ATOM 580 C CA . GLU A 1 73 ? -16.286 6.278 13.353 1.00 96.31 73 GLU A CA 1
ATOM 581 C C . GLU A 1 73 ? -15.144 6.171 14.377 1.00 96.31 73 GLU A C 1
ATOM 583 O O . GLU A 1 73 ? -14.089 6.776 14.198 1.00 96.31 73 GLU A O 1
ATOM 588 N N . SER A 1 74 ? -15.317 5.335 15.405 1.00 96.44 74 SER A N 1
ATOM 589 C CA . SER A 1 74 ? -14.318 5.051 16.437 1.00 96.44 74 SER A CA 1
ATOM 590 C C . SER A 1 74 ? -14.242 3.555 16.734 1.00 96.44 74 SER A C 1
ATOM 592 O O . SER A 1 74 ? -15.217 2.816 16.584 1.00 96.44 74 SER A O 1
ATOM 594 N N . CYS A 1 75 ? -13.068 3.099 17.164 1.00 96.88 75 CYS A N 1
ATOM 595 C CA . CYS A 1 75 ? -12.830 1.717 17.550 1.00 96.88 75 CYS A CA 1
ATOM 596 C C . CYS A 1 75 ? -13.619 1.372 18.829 1.00 96.88 75 CYS A C 1
ATOM 598 O O . CYS A 1 75 ? -13.388 2.001 19.862 1.00 96.88 75 CYS A O 1
ATOM 600 N N .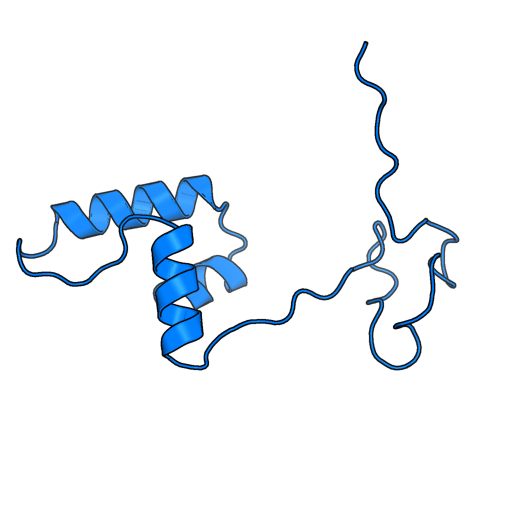 PRO A 1 76 ? -14.478 0.337 18.827 1.00 96.62 76 PRO A N 1
ATOM 601 C CA . PRO A 1 76 ? -15.240 -0.058 20.012 1.00 96.62 76 PRO A CA 1
ATOM 602 C C . PRO A 1 76 ? -14.354 -0.666 21.113 1.00 96.62 76 PRO A C 1
ATOM 604 O O . PRO A 1 76 ? -14.779 -0.755 22.259 1.00 96.62 76 PRO A O 1
ATOM 607 N N . THR A 1 77 ? -13.129 -1.090 20.781 1.00 96.75 77 THR A N 1
ATOM 608 C CA . THR A 1 77 ? -12.186 -1.709 21.726 1.00 96.75 77 THR A CA 1
ATOM 609 C C . THR A 1 77 ? -11.296 -0.688 22.428 1.00 96.75 77 THR A C 1
ATOM 611 O O . THR A 1 77 ? -11.045 -0.824 23.619 1.00 96.75 77 THR A O 1
ATOM 614 N N . CYS A 1 78 ? -10.791 0.320 21.710 1.00 96.88 78 CYS A N 1
ATOM 615 C CA . CYS A 1 78 ? -9.804 1.264 22.252 1.00 96.88 78 CYS A CA 1
ATOM 616 C C . CYS A 1 78 ? -10.211 2.739 22.143 1.00 96.88 78 CYS A C 1
ATOM 618 O O . CYS A 1 78 ? -9.416 3.603 22.491 1.00 96.88 78 CYS A O 1
ATOM 620 N N . GLY A 1 79 ? -11.402 3.048 21.622 1.00 95.38 79 GLY A N 1
ATOM 621 C CA . GLY A 1 79 ? -11.923 4.414 21.495 1.00 95.38 79 GLY A CA 1
ATOM 622 C C . GLY A 1 79 ? -11.274 5.278 20.406 1.00 95.38 79 GLY A C 1
ATOM 623 O O . GLY A 1 79 ? -11.809 6.334 20.087 1.00 95.38 79 GLY A O 1
ATOM 624 N N . GLU A 1 80 ? -10.163 4.836 19.810 1.00 95.38 80 GLU A N 1
ATOM 625 C CA . GLU A 1 80 ? -9.437 5.580 18.770 1.00 95.38 80 GLU A CA 1
ATOM 626 C C . GLU A 1 80 ? -10.306 5.895 17.552 1.00 95.38 80 GLU A C 1
ATOM 628 O O . GLU A 1 80 ? -11.068 5.047 17.077 1.00 95.38 80 GLU A O 1
ATOM 633 N N . SER A 1 81 ? -10.133 7.101 17.011 1.00 94.75 81 SER A N 1
ATOM 634 C CA . SER A 1 81 ? -10.820 7.547 15.800 1.00 94.75 81 SER A CA 1
ATOM 635 C C . SER A 1 81 ? -10.383 6.732 14.582 1.00 94.75 81 SER A C 1
ATOM 637 O O . SER A 1 81 ? -9.209 6.393 14.404 1.00 94.75 81 SER A O 1
ATOM 639 N N . ARG A 1 82 ? -11.336 6.458 13.692 1.00 94.81 82 ARG A N 1
ATOM 640 C CA . ARG A 1 82 ? -11.084 5.897 12.362 1.00 94.81 82 ARG A CA 1
ATOM 641 C C . ARG A 1 82 ? -10.276 6.848 11.481 1.00 94.81 82 ARG A C 1
ATOM 643 O O . ARG A 1 82 ? -9.498 6.400 10.635 1.00 94.81 82 ARG A O 1
ATOM 650 N N . TRP A 1 83 ? -10.486 8.153 11.635 1.00 93.62 83 TRP A N 1
ATOM 651 C CA . TRP A 1 83 ? -9.903 9.171 10.768 1.00 93.62 83 TRP A CA 1
ATOM 652 C C . TRP A 1 83 ? -8.673 9.797 11.407 1.00 93.62 83 TRP A C 1
ATOM 654 O O . TRP A 1 83 ? -8.645 10.094 12.598 1.00 93.62 83 TRP A O 1
ATOM 664 N N . LYS A 1 84 ? -7.654 10.060 10.585 1.00 83.94 84 LYS A N 1
ATOM 665 C CA . LYS A 1 84 ? -6.521 10.881 11.012 1.00 83.94 84 LYS A CA 1
ATOM 666 C C . LYS A 1 84 ? -6.991 12.325 11.147 1.00 83.94 84 LYS A C 1
ATOM 668 O O . LYS A 1 84 ? -7.509 12.889 10.184 1.00 83.94 84 LYS A O 1
ATOM 673 N N . GLU A 1 85 ? -6.763 12.923 12.309 1.00 81.25 85 GLU A N 1
ATOM 674 C CA . GLU A 1 85 ? -6.941 14.360 12.487 1.00 81.25 85 GLU A CA 1
ATOM 675 C C . GLU A 1 85 ? -6.041 15.108 11.499 1.00 81.25 85 GLU A C 1
ATOM 677 O O . GLU A 1 85 ? -4.859 14.782 11.330 1.00 81.25 85 GLU A O 1
ATOM 682 N N . LYS A 1 86 ? -6.601 16.111 10.816 1.00 76.00 86 LYS A N 1
ATOM 683 C CA . LYS A 1 86 ? -5.786 17.029 10.025 1.00 76.00 86 LYS A CA 1
ATOM 684 C C . LYS A 1 86 ? -4.934 17.821 11.008 1.00 76.00 86 LYS A C 1
ATOM 686 O O . LYS A 1 86 ? -5.458 18.671 11.720 1.00 76.00 86 LYS A O 1
ATOM 691 N N . LYS A 1 87 ? -3.626 17.567 11.035 1.00 63.94 87 LYS A N 1
ATOM 692 C CA . LYS A 1 87 ? -2.699 18.529 11.629 1.00 63.94 87 LYS A CA 1
ATOM 693 C C . LYS A 1 87 ? -2.833 19.813 10.814 1.00 63.94 87 LYS A C 1
ATOM 695 O O . LYS A 1 87 ? -2.588 19.790 9.611 1.00 63.94 87 LYS A O 1
ATOM 700 N N . MET A 1 88 ? -3.287 20.893 11.444 1.00 58.44 88 MET A N 1
ATOM 701 C CA . MET A 1 88 ? -3.063 22.229 10.905 1.00 58.44 88 MET A CA 1
ATOM 702 C C . MET A 1 88 ? -1.548 22.439 10.955 1.00 58.44 88 MET A C 1
ATOM 704 O O . MET A 1 88 ? -0.984 22.595 12.036 1.00 58.44 88 MET A O 1
ATOM 708 N N . GLU A 1 89 ? -0.876 22.297 9.815 1.00 50.75 89 GLU A N 1
ATOM 709 C CA . GLU A 1 89 ? 0.494 22.791 9.672 1.00 50.75 89 GLU A CA 1
ATOM 710 C C . GLU A 1 89 ? 0.441 24.330 9.735 1.00 50.75 89 GLU A C 1
ATOM 712 O O . GLU A 1 89 ? -0.457 24.903 9.109 1.00 50.75 89 GLU A O 1
ATOM 717 N N . PRO A 1 90 ? 1.308 24.989 10.530 1.00 56.97 90 PRO A N 1
ATOM 718 C CA . PRO A 1 90 ? 1.464 26.444 10.512 1.00 56.97 90 PRO A CA 1
ATOM 719 C C . PRO A 1 90 ? 1.870 26.985 9.139 1.00 56.97 90 PRO A C 1
ATOM 721 O O . PRO A 1 90 ? 2.630 26.281 8.433 1.00 56.97 90 PRO A O 1
#

Sequence (90 aa):
MLLYNIKGKHGWSDQGFTALLEALSNILPADNNIPKTMYEAKKIMKVLGLDYQKIHACRNDCILFHKQHSDLESCPTCGESRWKEKKMEP

Organism: Cuscuta europaea (NCBI:txid41803)

Foldseek 3Di:
DVLVVVCVVVVPDQVRSLVVQCVVCVVDPVPDPGDNHPVVVQVVCVVVVNHDDDWQAFPVRPDTCDDVNVPPQADPVPRHGSDDDPPPDD

Secondary structure (DSSP, 8-state):
-HHHHHHHHTT--HHHHHHHHHHHHHHS-TT----SSHHHHHHHHHHTT---PPPPBPTTSS-BS-GGGTT-SB-TTT--BSSPP-----

pLDDT: mean 89.62, std 8.62, range [50.75, 96.88]

=== Feature glossary ===
Legend for the data blocks above and below:

— What the protein is —

The amino-acid sequence is the protein's primary structure: the linear order of residues from the N-terminus to the C-terminus, written in one-letter code. Everything else here — the 3D coordinates, the secondary structure, the domain annotations — is ultimately a consequence of this string.

Database cross-references. InterPro integrates a dozen domain/family signature databases into unified entries with residue-range hits. GO terms attach function/process/location labels with evidence codes. CATH codes position the fold in a four-level structural taxonomy. Organism is the NCBI-taxonomy species name.

— Where its atoms are —

The mmCIF block holds the 3D Cartesian coordinates of each backbone atom (N, Cα, C, O) in ångströms. mmCIF is the PDB's canonical archive format — a tagged-loop text representation of the atomic model.

The six renders are orthographic views along the three Cartesian axes in both directions. Representation (cartoon, sticks, or surface) and color scheme (sequence-rainbow or by-chain) vary across proteins so the training set covers all the common visualization conventions.

— Local backbone conformation —

Secondary structure is the local, repeating backbone conformation. DSSP classifies it into eight states by reading the hydrogen-bond network: three helix types (H, G, I), two β types (E, B), two non-regular types (T, S), and unstructured coil (-).

SS3 is a coarse helix/strand/coil call (letters a/b/c) made by the P-SEA algorithm from inter-Cα distances and dihedrals. It is less detailed than DSSP but needs only Cα positions.

Backbone dihedral angles. Every residue except chain termini has a φ (preceding-C → N → Cα → C) and a ψ (N → Cα → C → next-N). They are reported in degrees following the IUPAC sign convention. Secondary structure is essentially a statement about which (φ, ψ) basin each residue occupies.

— Global shape and packing —

The geometric summary reports three shape descriptors. Rg (radius of gyration) measures how spread out the Cα atoms are about their centre of mas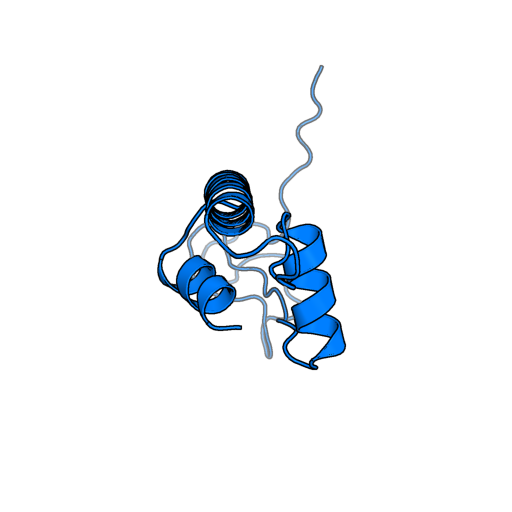s; compact globular proteins have small Rg, elongated or unfolded ones large. Cα contacts (<8 Å, |i−j|>4) count long-range residue pairs in spatial proximity — high for tightly packed folds, near zero for rods or random coil. The bounding-box extents give the protein's footprint along x, y, z in Å.

Solvent accessibility: the surface area of each residue that a 1.4 Å water probe can touch, in Å². When only backbone atoms are present the absolute values are lower than full-atom SASA (side chains contribute most of the area) and are flagged as backbone-only.

Plot images: a contact map (which residues are close in 3D, as an N×N binary image), a Ramachandran scatter (backbone torsion angles, revealing secondary-structure composition at a glance), and — for Alph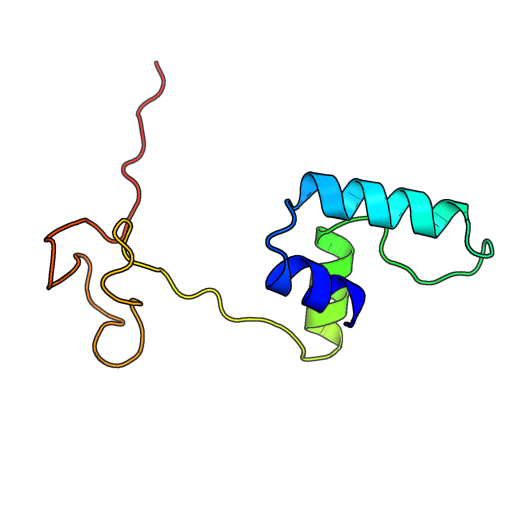aFold structures — a PAE heatmap (pairwise prediction confidence).

— Structural neighborhood —

Foldseek's 3Di representation compresses backbone geometry into a per-residue letter drawn from a learned twenty-state alphabet. It captures the tertiary interaction pattern around each residue — which residues are packed against it in space, regardless of where they are in sequence.

Structural nearest neighbors (via Foldseek easy-search vs the PDB). Reported per hit: target PDB id, E-value, and alignment TM-score. A TM-score above ~0.5 is the conventional threshold for 'same fold'.

— Confidence and disorder —

pLDDT (predicted Local Distance Difference Test) is AlphaFold's per-residue confidence score, ranging from 0 to 100. Values above 90 indicate high confidence (typically well-packed cores); 70–90 is confident; 50–70 low confidence; below 50 usually means the region is disordered or the prediction is unreliable there. AlphaFold stores pLDDT in the mmCIF B-factor column.

For experimental (PDB) structures, the B-factor (temperature factor) quantifies the positional spread of each atom in the crystal — a combination of thermal vibration and static disorder — in units of Å². High B-factors mark flexible loops or poorly resolved regions; low B-factors mark the rigid, well-ordered core.

Predicted Aligned Error (PAE) is an AlphaFold confidence matrix: entry (i, j) is the expected error in the position of residue j, in ångströms, when the prediction is superimposed on the true structure at residue i. Low PAE within a block of residues means that block is internally rigid and well-predicted; high PAE between two blocks means their relative placement is uncertain even if each block individually is confident.